Protein AF-A0A0M4TYL7-F1 (afdb_monomer)

Radius of gyration: 11.18 Å; Cα contacts (8 Å, |Δi|>4): 160; chains: 1; bounding box: 22×28×30 Å

Sequence (74 aa):
MAISRSINVEELLQRYAVGDRDFSFINIEGSDELYRANLSGINLSNSSVGEIFMEGSNLSGANFKGTQLGQTCL

Structure (mmCIF, N/CA/C/O backbone):
data_AF-A0A0M4TYL7-F1
#
_entry.id   AF-A0A0M4TYL7-F1
#
loop_
_atom_site.group_PDB
_atom_site.id
_atom_site.type_symbol
_atom_site.label_atom_id
_atom_site.label_alt_id
_atom_site.label_comp_id
_atom_site.label_asym_id
_atom_site.label_entity_id
_atom_site.label_seq_id
_atom_site.pdbx_PDB_ins_code
_atom_site.Cartn_x
_atom_site.Cartn_y
_atom_site.Cartn_z
_atom_site.occupancy
_atom_site.B_iso_or_equiv
_atom_site.auth_seq_id
_atom_site.auth_comp_id
_atom_site.auth_asym_id
_atom_site.auth_atom_id
_atom_site.pdbx_PDB_model_num
ATOM 1 N N . MET A 1 1 ? -1.275 -11.267 19.503 1.00 42.00 1 MET A N 1
ATOM 2 C CA . MET A 1 1 ? -0.403 -10.747 18.431 1.00 42.00 1 MET A CA 1
ATOM 3 C C . MET A 1 1 ? -0.852 -11.402 17.139 1.00 42.00 1 MET A C 1
ATOM 5 O O . MET A 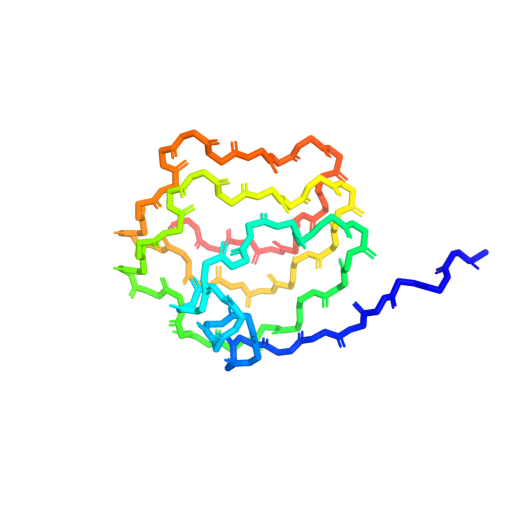1 1 ? -0.666 -12.603 17.000 1.00 42.00 1 MET A O 1
ATOM 9 N N . ALA A 1 2 ? -1.560 -10.674 16.275 1.00 47.34 2 ALA A N 1
ATOM 10 C CA . ALA A 1 2 ? -1.850 -11.170 14.932 1.00 47.34 2 ALA A CA 1
ATOM 11 C C . ALA A 1 2 ? -0.535 -11.148 14.144 1.00 47.34 2 ALA A C 1
ATOM 13 O O . ALA A 1 2 ? 0.213 -10.179 14.243 1.00 47.34 2 ALA A O 1
ATOM 14 N N . ILE A 1 3 ? -0.221 -12.226 13.434 1.00 53.41 3 ILE A N 1
ATOM 15 C CA . ILE A 1 3 ? 0.973 -12.300 12.593 1.00 53.41 3 ILE A CA 1
ATOM 16 C C . ILE A 1 3 ? 0.648 -11.501 11.325 1.00 53.41 3 ILE A C 1
ATOM 18 O O . ILE A 1 3 ? 0.095 -12.057 10.380 1.00 53.41 3 ILE A O 1
ATOM 22 N N . SER A 1 4 ? 0.885 -10.188 11.323 1.00 74.06 4 SER A N 1
ATOM 23 C CA . SER A 1 4 ? 0.811 -9.393 10.095 1.00 74.06 4 SER A CA 1
ATOM 24 C C . SER A 1 4 ? 2.056 -9.667 9.247 1.00 74.06 4 SER A C 1
ATOM 26 O O . SER A 1 4 ? 3.177 -9.697 9.756 1.00 74.06 4 SER A O 1
ATOM 28 N N . ARG A 1 5 ? 1.865 -9.930 7.948 1.00 88.12 5 ARG A N 1
ATOM 29 C CA . ARG A 1 5 ? 2.974 -10.137 7.002 1.00 88.12 5 ARG A CA 1
ATOM 30 C C . ARG A 1 5 ? 3.696 -8.805 6.808 1.00 88.12 5 ARG A C 1
ATOM 32 O O . ARG A 1 5 ? 3.053 -7.843 6.400 1.00 88.12 5 ARG A O 1
ATOM 39 N N . SER A 1 6 ? 5.006 -8.762 7.037 1.00 90.50 6 SER A N 1
ATOM 40 C CA . SER A 1 6 ? 5.832 -7.619 6.629 1.00 90.50 6 SER A CA 1
ATOM 41 C C . SER A 1 6 ? 6.206 -7.721 5.147 1.00 90.50 6 SER A C 1
ATOM 43 O O . SER A 1 6 ? 6.601 -8.794 4.686 1.00 90.50 6 SER A O 1
ATOM 45 N N . ILE A 1 7 ? 6.077 -6.617 4.409 1.00 90.00 7 ILE A N 1
ATOM 46 C CA . ILE A 1 7 ? 6.594 -6.435 3.045 1.00 90.00 7 ILE A CA 1
ATOM 47 C C . ILE A 1 7 ? 7.356 -5.107 2.949 1.00 90.00 7 ILE A C 1
ATOM 49 O O . ILE A 1 7 ? 7.108 -4.188 3.729 1.00 90.00 7 ILE A O 1
ATOM 53 N N . ASN A 1 8 ? 8.266 -4.997 1.985 1.00 88.81 8 ASN A N 1
ATOM 54 C CA . ASN A 1 8 ? 8.935 -3.740 1.648 1.00 88.81 8 ASN A CA 1
ATOM 55 C C . ASN A 1 8 ? 8.207 -3.026 0.491 1.00 88.81 8 ASN A C 1
ATOM 57 O O . ASN A 1 8 ? 7.250 -3.558 -0.085 1.00 88.81 8 ASN A O 1
ATOM 61 N N . VAL A 1 9 ? 8.654 -1.815 0.151 1.00 87.12 9 VAL A N 1
ATOM 62 C CA . VAL A 1 9 ? 8.065 -1.032 -0.946 1.00 87.12 9 VAL A CA 1
ATOM 63 C C . VAL A 1 9 ? 8.237 -1.723 -2.298 1.00 87.12 9 VAL A C 1
ATOM 65 O O . VAL A 1 9 ? 7.300 -1.727 -3.093 1.00 87.1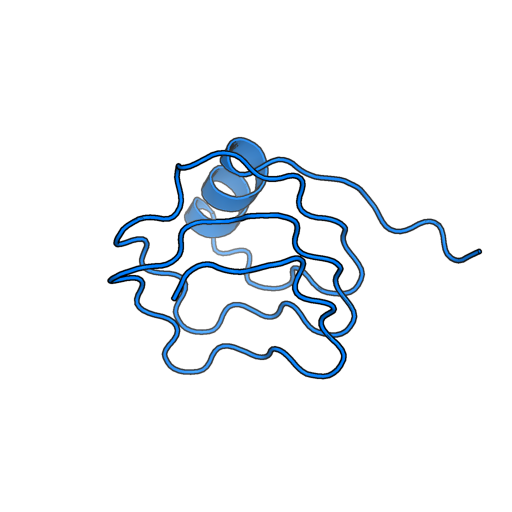2 9 VAL A O 1
ATOM 68 N N . GLU A 1 10 ? 9.379 -2.366 -2.549 1.00 88.44 10 GLU A N 1
ATOM 69 C CA . GLU A 1 10 ? 9.619 -3.090 -3.801 1.00 88.44 10 GLU A CA 1
ATOM 70 C C . GLU A 1 10 ? 8.566 -4.186 -4.039 1.00 88.44 10 GLU A C 1
ATOM 72 O O . GLU A 1 10 ? 7.923 -4.217 -5.088 1.00 88.44 10 GLU A O 1
ATOM 77 N N . GLU A 1 11 ? 8.316 -5.034 -3.042 1.00 91.00 11 GLU A N 1
ATOM 78 C CA . GLU A 1 11 ? 7.287 -6.077 -3.082 1.00 91.00 11 GLU A CA 1
ATOM 79 C C . GLU A 1 11 ? 5.883 -5.479 -3.247 1.00 91.00 11 GLU A C 1
ATOM 81 O O . GLU A 1 11 ? 5.058 -6.012 -3.996 1.00 91.00 11 GLU A O 1
ATOM 86 N N . LEU A 1 12 ? 5.593 -4.356 -2.577 1.00 91.25 12 LEU A N 1
ATOM 87 C CA . LEU A 1 12 ? 4.324 -3.650 -2.751 1.00 91.25 12 LEU A CA 1
ATOM 88 C C . LEU A 1 12 ? 4.138 -3.219 -4.206 1.00 91.25 12 LEU A C 1
ATOM 90 O O . LEU A 1 12 ? 3.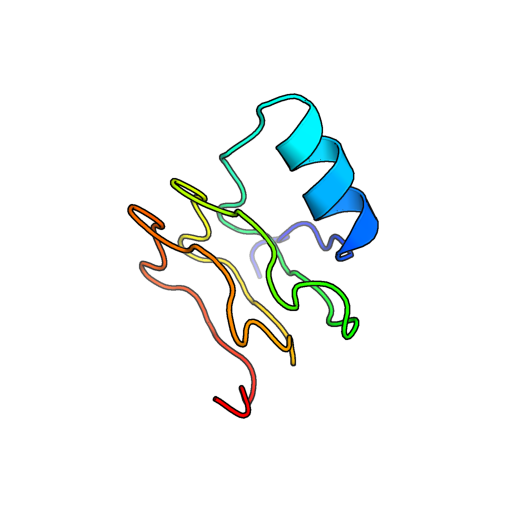087 -3.488 -4.789 1.00 91.25 12 LEU A O 1
ATOM 94 N N . LEU A 1 13 ? 5.151 -2.590 -4.804 1.00 90.19 13 LEU A N 1
ATOM 95 C CA . LEU A 1 13 ? 5.107 -2.117 -6.185 1.00 90.19 13 LEU A CA 1
ATOM 96 C C . LEU A 1 13 ? 5.006 -3.278 -7.178 1.00 90.19 13 LEU A C 1
ATOM 98 O O . LEU A 1 13 ? 4.225 -3.188 -8.124 1.00 90.19 13 LEU A O 1
ATOM 102 N N . GLN A 1 14 ? 5.722 -4.383 -6.950 1.00 92.38 14 GLN A N 1
ATOM 103 C CA . GLN A 1 14 ? 5.639 -5.583 -7.787 1.00 92.38 14 GLN A CA 1
ATOM 104 C C . GLN A 1 14 ? 4.229 -6.185 -7.773 1.00 92.38 14 GLN A C 1
ATOM 106 O O . GLN A 1 14 ? 3.642 -6.426 -8.831 1.00 92.38 14 GLN A O 1
ATOM 111 N N . ARG A 1 15 ? 3.639 -6.368 -6.586 1.00 94.25 15 ARG A N 1
ATOM 112 C CA . ARG A 1 15 ? 2.264 -6.873 -6.445 1.0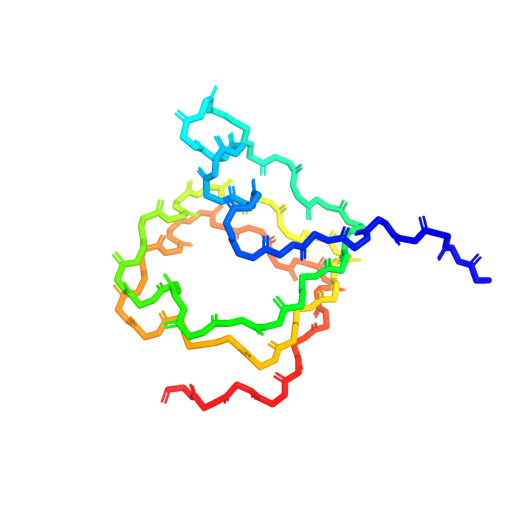0 94.25 15 ARG A CA 1
ATOM 113 C C . ARG A 1 15 ? 1.244 -5.907 -7.042 1.00 94.25 15 ARG A C 1
ATOM 115 O O . ARG A 1 15 ? 0.332 -6.317 -7.759 1.00 94.25 15 ARG A O 1
ATOM 122 N N . TYR A 1 16 ? 1.427 -4.611 -6.812 1.00 93.62 16 TYR A N 1
ATOM 123 C CA . TYR A 1 16 ? 0.547 -3.587 -7.357 1.00 93.62 16 TYR A CA 1
ATOM 124 C C . TYR A 1 16 ? 0.597 -3.543 -8.894 1.00 93.62 16 TYR A C 1
ATOM 126 O O . TYR A 1 16 ? -0.447 -3.409 -9.546 1.00 93.62 16 TYR A O 1
ATOM 134 N N . ALA A 1 17 ? 1.786 -3.718 -9.483 1.00 94.00 17 ALA A N 1
ATOM 135 C CA . ALA A 1 17 ? 2.001 -3.757 -10.928 1.00 94.00 17 ALA A CA 1
ATOM 136 C C . ALA A 1 17 ? 1.283 -4.932 -11.607 1.00 94.00 17 ALA A C 1
ATOM 138 O O . ALA A 1 17 ? 0.816 -4.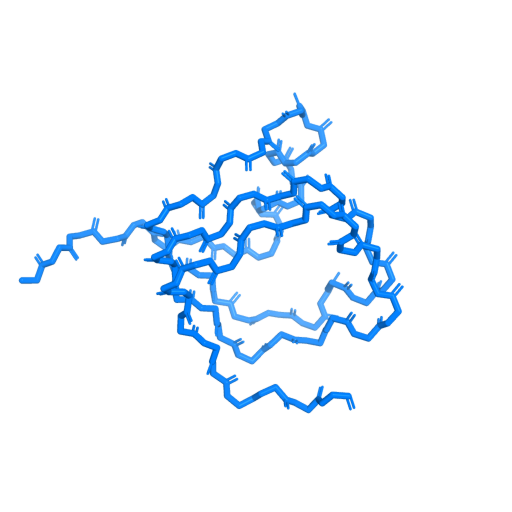785 -12.735 1.00 94.00 17 ALA A O 1
ATOM 139 N N . VAL A 1 18 ? 1.125 -6.065 -10.915 1.00 96.75 18 VAL A N 1
ATOM 140 C CA . VAL A 1 18 ? 0.356 -7.217 -11.424 1.00 96.75 18 VAL A CA 1
ATOM 141 C C . VAL A 1 18 ? -1.147 -7.133 -11.129 1.00 96.75 18 VAL A C 1
ATOM 143 O O . VAL A 1 18 ? -1.888 -8.063 -11.434 1.00 96.75 18 VAL A O 1
ATOM 146 N N . GLY A 1 19 ? -1.620 -6.008 -10.583 1.00 95.62 19 GLY A N 1
ATOM 147 C CA . GLY A 1 19 ? -3.044 -5.747 -10.362 1.00 95.62 19 GLY A CA 1
ATOM 148 C C . GLY A 1 19 ? -3.538 -6.042 -8.949 1.00 95.62 19 GLY A C 1
ATOM 149 O O . GLY A 1 19 ? -4.722 -5.845 -8.683 1.00 95.62 19 GLY A O 1
ATOM 150 N N . ASP A 1 20 ? -2.662 -6.456 -8.033 1.00 96.31 20 ASP A N 1
ATOM 151 C CA . ASP A 1 20 ? -3.048 -6.622 -6.637 1.00 96.31 20 ASP A CA 1
ATOM 152 C C . ASP A 1 20 ? -3.395 -5.263 -6.021 1.00 96.31 20 ASP A C 1
ATOM 154 O O . ASP A 1 20 ? -2.738 -4.246 -6.269 1.00 96.31 20 ASP A O 1
ATOM 158 N N . ARG A 1 21 ? -4.468 -5.229 -5.244 1.00 95.12 21 ARG A N 1
ATOM 159 C CA . ARG A 1 21 ? -4.940 -4.038 -4.534 1.00 95.12 21 ARG A CA 1
ATOM 160 C C . ARG A 1 21 ? -5.203 -4.327 -3.066 1.00 95.12 21 ARG A C 1
ATOM 162 O O . ARG A 1 21 ? -5.434 -3.372 -2.330 1.00 95.12 21 ARG A O 1
ATOM 169 N N . ASP A 1 22 ? -5.159 -5.589 -2.634 1.00 95.25 22 ASP A N 1
ATOM 170 C CA . ASP A 1 22 ? -5.435 -5.957 -1.250 1.00 95.25 22 ASP A CA 1
ATOM 171 C C . ASP A 1 22 ? -4.141 -6.099 -0.448 1.00 95.25 22 ASP A C 1
ATOM 173 O O . ASP A 1 22 ? -3.449 -7.119 -0.448 1.00 95.25 22 ASP A O 1
ATOM 177 N N . PHE A 1 23 ? -3.835 -5.021 0.260 1.00 92.88 23 PHE A N 1
ATOM 178 C CA . PHE A 1 23 ? -2.702 -4.872 1.157 1.00 92.88 23 PHE A CA 1
ATOM 179 C C . PHE A 1 23 ? -3.205 -4.683 2.595 1.00 92.88 23 PHE A C 1
ATOM 181 O O . PHE A 1 23 ? -2.621 -3.926 3.369 1.00 92.88 23 PHE A O 1
ATOM 188 N N . SER A 1 24 ? -4.325 -5.321 2.949 1.00 92.94 24 SER A N 1
ATOM 189 C CA . SER A 1 24 ? -4.892 -5.269 4.296 1.00 92.94 24 SER A CA 1
ATOM 190 C C . SER A 1 24 ? -4.131 -6.160 5.284 1.00 92.94 24 SER A C 1
ATOM 192 O O . SER A 1 24 ? -3.605 -7.211 4.922 1.00 92.94 24 SER A O 1
ATOM 194 N N . PHE A 1 25 ? -4.083 -5.744 6.555 1.00 92.56 25 PHE A N 1
ATOM 195 C CA . PHE A 1 25 ? -3.425 -6.474 7.653 1.00 92.56 25 PHE A CA 1
ATOM 196 C C . PHE A 1 25 ? -1.928 -6.778 7.440 1.00 92.56 25 PHE A C 1
ATOM 198 O O . PHE A 1 25 ? -1.406 -7.761 7.978 1.00 92.56 25 PHE A O 1
ATOM 205 N N . ILE A 1 26 ? -1.220 -5.946 6.676 1.00 90.88 26 ILE A N 1
ATOM 206 C CA . ILE A 1 26 ? 0.227 -6.088 6.461 1.00 90.88 26 ILE A CA 1
ATOM 207 C C . ILE A 1 26 ? 1.007 -5.029 7.235 1.00 90.88 26 ILE A C 1
ATOM 209 O O . ILE A 1 26 ? 0.467 -3.987 7.604 1.00 90.88 26 ILE A O 1
ATOM 213 N N . ASN A 1 27 ? 2.298 -5.270 7.426 1.00 89.62 27 ASN A N 1
ATOM 214 C CA . ASN A 1 27 ? 3.234 -4.227 7.816 1.00 89.62 27 ASN A CA 1
ATOM 215 C C . ASN A 1 27 ? 4.040 -3.823 6.580 1.00 89.62 27 ASN A C 1
ATOM 217 O O . ASN A 1 27 ? 4.583 -4.685 5.892 1.00 89.62 27 ASN A O 1
ATOM 221 N N . ILE A 1 28 ? 4.111 -2.531 6.292 1.00 86.38 28 ILE A N 1
ATOM 222 C CA . ILE A 1 28 ? 4.981 -1.984 5.257 1.00 86.38 28 ILE A CA 1
ATOM 223 C C . ILE A 1 28 ? 6.129 -1.288 5.969 1.00 86.38 28 ILE A C 1
ATOM 225 O O . ILE A 1 28 ? 5.918 -0.307 6.686 1.00 86.38 28 ILE A O 1
ATOM 229 N N . GLU A 1 29 ? 7.331 -1.819 5.790 1.00 80.00 29 GLU A N 1
ATOM 230 C CA . GLU A 1 29 ? 8.552 -1.191 6.286 1.00 80.00 29 GLU A CA 1
ATOM 231 C C . GLU A 1 29 ? 9.024 -0.141 5.275 1.00 80.00 29 GLU A C 1
ATOM 233 O O . GLU A 1 29 ? 8.961 -0.357 4.062 1.00 80.00 29 GLU A O 1
ATOM 238 N N . GLY A 1 30 ? 9.400 1.031 5.790 1.00 68.69 30 GLY A N 1
ATOM 239 C CA . GLY A 1 30 ? 9.639 2.220 4.983 1.00 68.69 30 GLY A CA 1
ATOM 240 C C . GLY A 1 30 ? 10.924 2.154 4.162 1.00 68.69 30 GLY A C 1
ATOM 241 O O . GLY A 1 30 ? 11.992 1.835 4.681 1.00 68.69 30 GLY A O 1
ATOM 242 N N . SER A 1 31 ? 10.803 2.515 2.890 1.00 60.31 31 SER A N 1
ATOM 243 C CA . SER A 1 31 ? 11.871 3.044 2.043 1.00 60.31 31 SER A CA 1
ATOM 244 C C . SER A 1 31 ? 11.273 4.203 1.239 1.00 60.31 31 SER A C 1
ATOM 246 O O . SER A 1 31 ? 10.072 4.211 0.960 1.00 60.31 31 SER A O 1
ATOM 248 N N . ASP A 1 32 ? 12.078 5.212 0.910 1.00 65.62 32 ASP A N 1
ATOM 249 C CA . ASP A 1 32 ?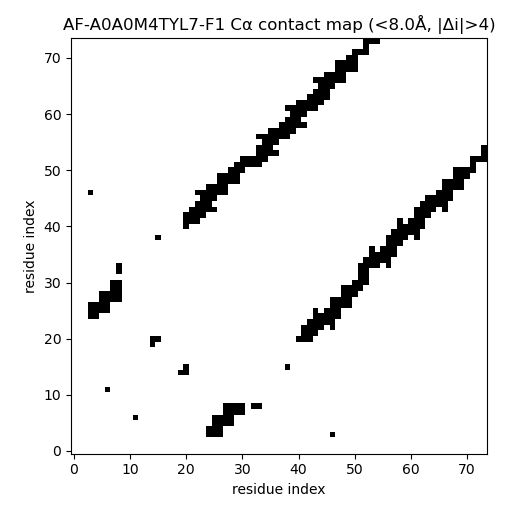 11.684 6.530 0.370 1.00 65.62 32 ASP A CA 1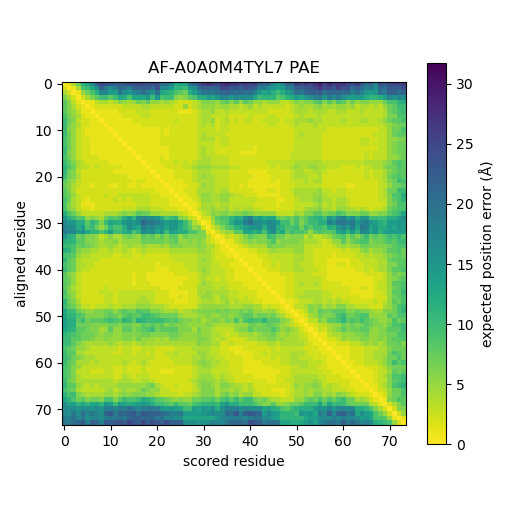
ATOM 250 C C . ASP A 1 32 ? 11.046 6.517 -1.048 1.00 65.62 32 ASP A C 1
ATOM 252 O O . ASP A 1 32 ? 11.115 7.487 -1.800 1.00 65.62 32 ASP A O 1
ATOM 256 N N . GLU A 1 33 ? 10.433 5.409 -1.460 1.00 66.81 33 GLU A N 1
ATOM 257 C CA . GLU A 1 33 ? 10.222 5.042 -2.865 1.00 66.81 33 GLU A CA 1
ATOM 258 C C . GLU A 1 33 ? 8.776 5.195 -3.359 1.00 66.81 33 GLU A C 1
ATOM 260 O O . GLU A 1 33 ? 8.499 4.923 -4.527 1.00 66.81 33 GLU A O 1
ATOM 265 N N . LEU A 1 34 ? 7.838 5.656 -2.522 1.00 74.00 34 LEU A N 1
ATOM 266 C CA . LEU A 1 34 ? 6.456 5.904 -2.963 1.00 74.00 34 LEU A CA 1
ATOM 267 C C . LEU A 1 34 ? 6.213 7.323 -3.488 1.00 74.00 34 LEU A C 1
ATOM 269 O O . LEU A 1 34 ? 5.087 7.633 -3.872 1.00 74.00 34 LEU A O 1
ATOM 273 N N . TYR A 1 35 ? 7.239 8.172 -3.585 1.00 75.50 35 TYR A N 1
ATOM 274 C CA . TYR A 1 35 ? 7.098 9.515 -4.148 1.00 75.50 35 TYR A CA 1
ATOM 275 C C . TYR A 1 35 ? 6.470 9.473 -5.551 1.00 75.50 35 TYR A C 1
AT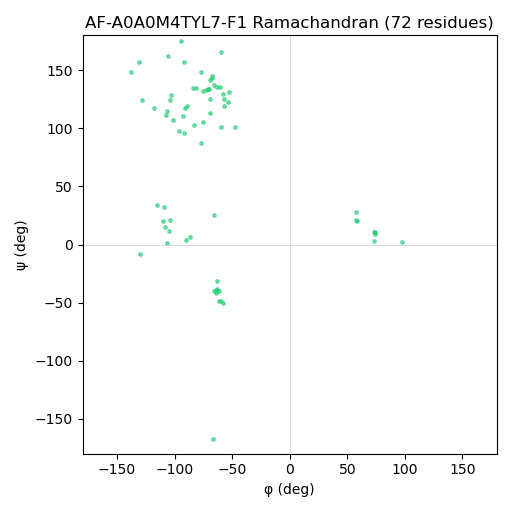OM 277 O O . TYR A 1 35 ? 6.990 8.835 -6.469 1.00 75.50 35 TYR A O 1
ATOM 285 N N . ARG A 1 36 ? 5.342 10.176 -5.728 1.00 79.94 36 ARG A N 1
ATOM 286 C CA . ARG A 1 36 ? 4.555 10.215 -6.981 1.00 79.94 36 ARG A CA 1
ATOM 287 C C . ARG A 1 36 ? 4.037 8.861 -7.490 1.00 79.94 36 ARG A C 1
ATOM 289 O O . ARG A 1 36 ? 3.666 8.757 -8.663 1.00 79.94 36 ARG A O 1
ATOM 296 N N . ALA A 1 37 ? 3.952 7.836 -6.644 1.00 85.12 37 ALA A N 1
ATOM 297 C CA . ALA A 1 37 ? 3.391 6.550 -7.046 1.00 85.12 37 ALA A CA 1
ATOM 298 C C . ALA A 1 37 ? 1.880 6.658 -7.331 1.00 85.12 37 ALA A C 1
ATOM 300 O O . ALA A 1 37 ? 1.138 7.363 -6.642 1.00 85.12 37 ALA A O 1
ATOM 301 N N . ASN A 1 38 ? 1.384 5.933 -8.339 1.00 89.50 38 ASN A N 1
ATOM 302 C CA . ASN A 1 38 ? 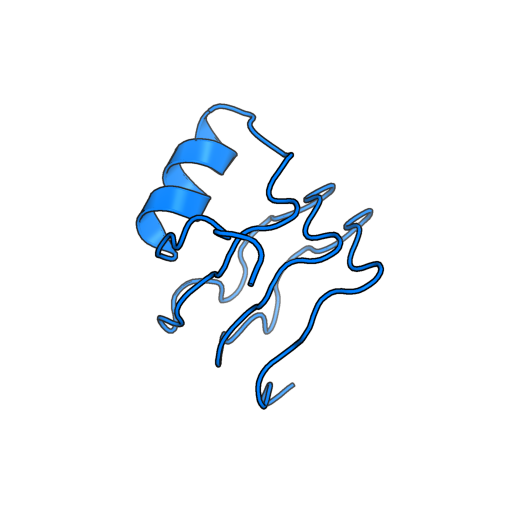-0.058 5.794 -8.551 1.00 89.50 38 ASN A CA 1
ATOM 303 C C . ASN A 1 38 ? -0.582 4.555 -7.821 1.00 89.50 38 ASN A C 1
ATOM 305 O O . ASN A 1 38 ? -0.562 3.458 -8.373 1.00 89.50 38 ASN A O 1
ATOM 309 N N . LEU A 1 39 ? -1.095 4.762 -6.610 1.00 90.06 39 LEU A N 1
ATOM 310 C CA . LEU A 1 39 ? -1.663 3.736 -5.734 1.00 90.06 39 LEU A CA 1
ATOM 311 C C . LEU A 1 39 ? -3.194 3.879 -5.616 1.00 90.06 39 LEU A C 1
ATOM 313 O O . LEU A 1 39 ? -3.792 3.606 -4.573 1.00 90.06 39 LEU A O 1
ATOM 317 N N . SER A 1 40 ? -3.844 4.346 -6.685 1.00 94.19 40 SER A N 1
ATOM 318 C CA . SER A 1 40 ? -5.299 4.509 -6.717 1.00 94.19 40 SER A CA 1
ATOM 319 C C . SER A 1 40 ? -6.044 3.193 -6.454 1.00 94.19 40 SER A C 1
ATOM 321 O O . SER A 1 40 ? -5.795 2.154 -7.066 1.00 94.19 40 SER A O 1
ATOM 323 N N . GLY A 1 41 ? -6.992 3.241 -5.518 1.00 95.38 41 GLY A N 1
ATOM 324 C CA . GLY A 1 41 ? -7.766 2.074 -5.098 1.00 95.38 41 GLY A CA 1
ATOM 325 C C . GLY A 1 41 ? -7.013 1.072 -4.218 1.00 95.38 41 GLY A C 1
ATOM 326 O O . GLY A 1 41 ? -7.532 -0.021 -4.002 1.00 95.38 41 GLY A O 1
ATOM 327 N N . ILE A 1 42 ? -5.813 1.394 -3.716 1.00 94.44 42 ILE A N 1
ATOM 328 C CA . ILE A 1 42 ? -5.096 0.499 -2.797 1.00 94.44 42 ILE A CA 1
ATOM 329 C C . ILE A 1 42 ? -5.885 0.299 -1.493 1.00 94.44 42 ILE A C 1
ATOM 331 O O . ILE A 1 42 ? -6.389 1.255 -0.901 1.00 94.44 42 ILE A O 1
ATOM 335 N N . ASN A 1 43 ? -5.987 -0.940 -1.016 1.00 95.38 43 ASN A N 1
ATOM 336 C CA . ASN A 1 43 ? -6.573 -1.261 0.279 1.00 95.38 43 ASN A CA 1
ATOM 337 C C . ASN A 1 43 ? -5.474 -1.525 1.310 1.00 95.38 43 ASN A C 1
ATOM 339 O O . ASN A 1 43 ? -4.859 -2.581 1.281 1.00 95.38 43 ASN A O 1
ATOM 343 N N . LEU A 1 44 ? -5.269 -0.597 2.242 1.00 91.75 44 LEU A N 1
ATOM 344 C CA . LEU A 1 44 ? -4.309 -0.693 3.347 1.00 91.75 44 LEU A CA 1
ATOM 345 C C . LEU A 1 44 ? -5.007 -0.860 4.705 1.00 91.75 44 LEU A C 1
ATOM 347 O O . LEU A 1 44 ? -4.434 -0.575 5.753 1.00 91.75 44 LEU A O 1
ATOM 351 N N . SER A 1 45 ? -6.268 -1.303 4.719 1.00 93.06 45 SER A N 1
ATOM 352 C CA . SER A 1 45 ? -7.040 -1.361 5.958 1.00 93.06 45 SER A CA 1
ATOM 353 C C . SER A 1 45 ? -6.399 -2.270 7.011 1.00 93.06 45 SER A C 1
ATOM 355 O O . SER A 1 45 ? -6.025 -3.404 6.709 1.00 93.06 45 SER A O 1
ATOM 357 N N . ASN A 1 46 ? -6.359 -1.800 8.258 1.00 92.31 46 ASN A N 1
ATOM 358 C CA . ASN A 1 46 ? -5.736 -2.473 9.405 1.00 92.31 46 ASN A CA 1
ATOM 359 C C . ASN A 1 46 ? -4.241 -2.794 9.223 1.00 92.31 46 ASN A C 1
ATOM 361 O O . ASN A 1 46 ? -3.724 -3.685 9.897 1.00 92.31 46 ASN A O 1
ATOM 365 N N . SER A 1 47 ? -3.558 -2.096 8.316 1.00 90.25 47 SER A N 1
ATOM 366 C CA . SER A 1 47 ? -2.124 -2.264 8.077 1.00 90.25 47 SER A CA 1
ATOM 367 C C . SER A 1 47 ? -1.298 -1.303 8.932 1.00 90.25 47 SER A C 1
ATOM 369 O O . SER A 1 47 ? -1.787 -0.264 9.374 1.00 90.25 47 SER A O 1
ATOM 371 N N . SER A 1 48 ? -0.035 -1.638 9.172 1.00 88.50 48 SER A N 1
ATOM 372 C CA . SER A 1 48 ? 0.942 -0.723 9.763 1.00 88.50 48 SER A CA 1
ATOM 373 C C . SER A 1 48 ? 1.868 -0.233 8.664 1.00 88.50 48 SER A C 1
ATOM 375 O O . SER A 1 48 ? 2.481 -1.040 7.975 1.00 88.50 48 SER A O 1
ATOM 377 N N . VAL A 1 49 ? 1.980 1.073 8.486 1.00 82.50 49 VAL A N 1
ATOM 378 C CA . VAL A 1 49 ? 2.816 1.686 7.455 1.00 82.50 49 VAL A CA 1
ATOM 379 C C . VAL A 1 49 ? 3.871 2.518 8.168 1.00 82.50 49 VAL A C 1
ATOM 381 O O . VAL A 1 49 ? 3.518 3.419 8.926 1.00 82.50 49 VAL A O 1
ATOM 384 N N . GLY A 1 50 ? 5.146 2.170 7.992 1.00 77.50 50 GLY A N 1
ATOM 385 C CA . GLY A 1 50 ? 6.275 2.900 8.574 1.00 77.50 50 GLY A CA 1
ATOM 386 C C . GLY A 1 50 ? 6.446 4.307 7.991 1.00 77.50 50 GLY A C 1
ATOM 387 O O . GLY A 1 50 ? 5.566 4.820 7.303 1.00 77.50 50 GLY A O 1
ATOM 388 N N . GLU A 1 51 ? 7.587 4.938 8.264 1.00 72.19 51 GLU A N 1
ATOM 389 C CA . GLU A 1 51 ? 7.963 6.219 7.650 1.00 72.19 51 GLU A CA 1
ATOM 390 C C . GLU A 1 51 ? 8.031 6.051 6.123 1.00 72.19 51 GLU A C 1
ATOM 392 O O . GLU A 1 51 ? 8.969 5.462 5.594 1.00 72.19 51 GLU A O 1
ATOM 397 N N . ILE A 1 52 ? 6.995 6.501 5.410 1.00 72.44 52 ILE A N 1
ATOM 398 C CA . ILE A 1 52 ? 6.938 6.444 3.949 1.00 72.44 52 ILE A CA 1
ATOM 399 C C . ILE A 1 52 ? 6.606 7.826 3.412 1.00 72.44 52 ILE A C 1
ATOM 401 O O . ILE A 1 52 ? 5.558 8.397 3.724 1.00 72.44 52 ILE A O 1
ATOM 405 N N . PHE A 1 53 ? 7.470 8.325 2.534 1.00 72.56 53 PHE A N 1
ATOM 406 C CA . PHE A 1 53 ? 7.204 9.526 1.757 1.00 72.56 53 PHE A CA 1
ATOM 407 C C . PHE A 1 53 ? 6.211 9.205 0.640 1.00 72.56 53 PHE A C 1
ATOM 409 O O . PHE A 1 53 ? 6.548 8.573 -0.361 1.00 72.56 53 PHE A O 1
ATOM 416 N N . MET A 1 54 ? 4.964 9.641 0.822 1.00 72.19 54 MET A N 1
ATOM 417 C CA . MET A 1 54 ? 3.897 9.511 -0.178 1.00 72.19 54 MET A CA 1
ATOM 418 C C . MET A 1 54 ? 3.587 10.838 -0.882 1.00 72.19 54 MET A C 1
ATOM 420 O O . MET A 1 54 ? 2.578 10.928 -1.585 1.00 72.19 54 MET A O 1
ATOM 424 N N . GLU A 1 55 ? 4.425 11.866 -0.721 1.00 77.88 55 GLU A N 1
ATOM 425 C CA . GLU A 1 55 ? 4.210 13.168 -1.357 1.00 77.88 55 GLU A CA 1
ATOM 426 C C . GLU A 1 55 ? 4.005 13.001 -2.877 1.00 77.88 55 GLU A C 1
ATOM 428 O O . GLU A 1 55 ? 4.722 12.270 -3.569 1.00 77.88 55 GLU A O 1
ATOM 433 N N . GLY A 1 56 ? 2.955 13.636 -3.403 1.00 79.06 56 GLY A N 1
ATOM 434 C CA . GLY A 1 56 ? 2.592 13.566 -4.819 1.00 79.06 56 GLY A CA 1
ATOM 435 C C . GLY A 1 56 ? 1.986 12.236 -5.289 1.00 79.06 56 GLY A C 1
ATOM 436 O O . GLY A 1 56 ? 1.709 12.107 -6.482 1.00 79.06 56 GLY A O 1
ATOM 437 N N . SER A 1 57 ? 1.767 11.256 -4.407 1.00 85.88 57 SER A N 1
ATOM 438 C CA . SER A 1 57 ? 1.140 9.980 -4.776 1.00 85.88 57 SER A CA 1
ATOM 439 C C . SER A 1 57 ? -0.335 10.149 -5.125 1.00 85.88 57 SER A C 1
ATOM 441 O O . SER A 1 57 ? -1.074 10.869 -4.453 1.00 85.88 57 SER A O 1
ATOM 443 N N . ASN A 1 58 ? -0.809 9.414 -6.131 1.00 89.69 58 ASN A N 1
ATOM 444 C CA . ASN A 1 58 ? -2.243 9.302 -6.378 1.00 89.69 58 ASN A CA 1
ATOM 445 C C . ASN A 1 58 ? -2.841 8.217 -5.472 1.00 89.69 58 ASN A C 1
ATOM 447 O O . ASN A 1 58 ? -2.721 7.031 -5.767 1.00 89.69 58 ASN A O 1
ATOM 451 N N . LEU A 1 59 ? -3.516 8.640 -4.403 1.00 88.81 59 LEU A N 1
ATOM 452 C CA . LEU A 1 59 ? -4.241 7.780 -3.457 1.00 88.81 59 LEU A CA 1
ATOM 453 C C . LEU A 1 59 ? -5.767 7.833 -3.653 1.00 88.81 59 LEU A C 1
ATOM 455 O O . LEU A 1 59 ? -6.533 7.522 -2.740 1.00 88.81 59 LEU A O 1
ATOM 459 N N . SER A 1 60 ? -6.242 8.244 -4.834 1.00 92.94 60 SER A N 1
ATOM 460 C CA . SER A 1 60 ? -7.680 8.329 -5.114 1.00 92.94 60 SER A CA 1
ATOM 461 C C . SER A 1 60 ? -8.355 6.970 -4.902 1.00 92.94 60 SER A C 1
ATOM 463 O O . SER A 1 60 ? -7.947 5.972 -5.494 1.00 92.94 60 SER A O 1
ATOM 465 N N . GLY A 1 61 ? -9.390 6.924 -4.060 1.00 93.31 61 GLY A N 1
ATOM 466 C CA . GLY A 1 61 ? -10.123 5.691 -3.750 1.00 93.31 61 GLY A CA 1
ATOM 467 C C . GLY A 1 61 ? -9.384 4.700 -2.843 1.00 93.31 61 GLY A C 1
ATOM 468 O O . GLY A 1 61 ? -9.860 3.579 -2.683 1.00 93.31 61 GLY A O 1
ATOM 469 N N . ALA A 1 62 ? -8.244 5.078 -2.260 1.00 92.00 62 ALA A N 1
ATOM 470 C CA . ALA A 1 62 ? -7.530 4.232 -1.313 1.00 92.00 62 ALA A CA 1
ATOM 471 C C . ALA A 1 62 ? -8.314 4.041 -0.001 1.00 92.00 62 ALA A C 1
ATOM 473 O O . ALA A 1 62 ? -8.983 4.956 0.487 1.00 92.00 62 ALA A O 1
ATOM 474 N N . ASN A 1 63 ? -8.206 2.854 0.594 1.00 93.25 63 ASN A N 1
ATOM 475 C CA . ASN A 1 63 ? -8.814 2.530 1.880 1.00 93.25 63 ASN A CA 1
ATOM 476 C C . ASN A 1 63 ? -7.751 2.443 2.979 1.00 93.25 63 ASN A C 1
ATOM 478 O O . ASN A 1 63 ? -6.976 1.493 3.023 1.00 93.25 63 ASN A O 1
ATOM 482 N N . PHE A 1 64 ? -7.785 3.397 3.910 1.00 88.81 64 PHE A N 1
ATOM 483 C CA . PHE A 1 64 ? -6.882 3.460 5.062 1.00 88.81 64 PHE A CA 1
ATOM 484 C C . PHE A 1 64 ? -7.560 3.126 6.398 1.00 88.81 64 PHE A C 1
ATOM 486 O O . PHE A 1 64 ? -7.016 3.426 7.463 1.00 88.81 64 PHE A O 1
ATOM 493 N N . LYS A 1 65 ? -8.754 2.523 6.398 1.00 92.69 65 LYS A N 1
ATOM 494 C CA . LYS A 1 65 ? -9.496 2.261 7.638 1.00 92.69 65 LYS A CA 1
ATOM 495 C C . LYS A 1 65 ? -8.672 1.417 8.619 1.00 92.69 65 LYS A C 1
ATOM 497 O O . LYS A 1 65 ? -8.337 0.277 8.322 1.00 92.69 65 LYS A O 1
ATOM 502 N N . GLY A 1 66 ? -8.390 1.961 9.803 1.00 87.81 66 GLY A N 1
ATOM 503 C CA . GLY A 1 66 ? -7.618 1.265 10.841 1.00 87.81 66 GLY A CA 1
ATOM 504 C C . GLY A 1 66 ? -6.118 1.154 10.552 1.00 87.81 66 GLY A C 1
ATOM 505 O O . GLY A 1 66 ? -5.435 0.415 11.253 1.00 87.81 66 GLY A O 1
ATOM 506 N N . THR A 1 67 ? -5.609 1.859 9.537 1.00 87.44 67 THR A N 1
ATOM 507 C CA . THR A 1 67 ? -4.171 1.893 9.236 1.00 87.44 67 THR A CA 1
ATOM 508 C C . THR A 1 67 ? -3.438 2.669 10.321 1.00 87.44 67 THR A C 1
ATOM 510 O O . THR A 1 67 ? -3.862 3.766 10.689 1.00 87.44 67 THR A O 1
ATOM 513 N N . GLN A 1 68 ? -2.332 2.125 10.812 1.00 85.19 68 GLN A N 1
ATOM 514 C CA . GLN A 1 68 ? -1.404 2.846 11.675 1.00 85.19 68 GLN A CA 1
ATOM 515 C C . GLN A 1 68 ? -0.324 3.465 10.797 1.00 85.19 68 GLN A C 1
ATOM 517 O O . GLN A 1 68 ? 0.472 2.747 10.198 1.00 85.19 68 GLN A O 1
ATOM 522 N N . LEU A 1 69 ? -0.329 4.791 10.688 1.00 72.81 69 LEU A N 1
ATOM 523 C CA . LEU A 1 69 ? 0.728 5.538 10.020 1.00 72.81 69 LEU A CA 1
ATOM 524 C C . LEU A 1 69 ? 1.799 5.870 11.068 1.00 72.81 69 LEU A C 1
ATOM 526 O O . LEU A 1 69 ? 1.502 6.538 12.063 1.00 72.81 69 LEU A O 1
ATOM 530 N N . GLY A 1 70 ? 3.028 5.389 10.864 1.00 66.50 70 GLY A N 1
ATOM 531 C CA . GLY A 1 70 ? 4.216 5.935 11.524 1.00 66.50 70 GLY A CA 1
ATOM 532 C C . GLY A 1 70 ? 4.380 7.410 11.151 1.00 66.50 70 GLY A C 1
ATOM 533 O O . GLY A 1 70 ? 3.696 7.877 10.247 1.00 66.50 70 GLY A O 1
ATOM 534 N N . GLN A 1 71 ? 5.222 8.169 11.856 1.00 54.78 71 GLN A N 1
ATOM 535 C CA . GLN A 1 71 ? 5.400 9.609 11.614 1.00 54.78 71 GLN A CA 1
ATOM 536 C C . GLN A 1 71 ? 5.589 9.907 10.115 1.00 54.78 71 GLN A C 1
ATOM 538 O O . GLN A 1 71 ? 6.656 9.692 9.555 1.00 54.78 71 GLN A O 1
ATOM 543 N N . THR A 1 72 ? 4.534 10.378 9.449 1.00 47.09 72 THR A N 1
ATOM 544 C CA . THR A 1 72 ? 4.602 10.784 8.045 1.00 47.09 72 THR A CA 1
ATOM 545 C C . THR A 1 72 ? 4.951 12.264 8.053 1.00 47.09 72 THR A C 1
ATOM 547 O O . THR A 1 72 ? 4.161 13.069 8.553 1.00 47.09 72 THR A O 1
ATOM 550 N N . CYS A 1 73 ? 6.099 12.647 7.504 1.00 45.81 73 CYS A N 1
ATOM 551 C CA . CYS A 1 73 ? 6.240 14.010 7.004 1.00 45.81 73 CYS A CA 1
ATOM 552 C C . CYS A 1 73 ? 5.330 14.122 5.771 1.00 45.81 73 CYS A C 1
ATOM 554 O O . CYS A 1 73 ? 5.529 13.394 4.800 1.00 45.81 73 CYS A O 1
ATOM 556 N N . LEU A 1 74 ? 4.279 14.943 5.887 1.00 43.06 74 LEU A N 1
ATOM 557 C CA . LEU A 1 74 ? 3.331 15.258 4.810 1.00 43.06 74 LEU A CA 1
ATOM 558 C C . LEU A 1 74 ? 3.974 16.130 3.733 1.00 43.06 74 LEU A C 1
ATOM 560 O O . LEU A 1 74 ? 4.757 17.029 4.120 1.00 43.06 74 LEU A O 1
#

Mean predicted aligned error: 5.53 Å

pLDDT: mean 82.51, std 14.25, range [42.0, 96.75]

Organism: NCBI:txid224013

InterPro domains:
  IPR001646 Pentapeptide repeat [PF00805] (37-74)

Nearest PDB structures (foldseek):
  2j8i-assembly1_A  TM=8.315E-01  e=2.493E-03  Nostoc punctiforme
  2j8k-assembly1_A  TM=8.424E-01  e=1.385E-02  Nostoc punctiforme
  2j8i-assembly2_B  TM=6.709E-01  e=1.380E-03  Nostoc punctiforme
  2xt2-assembly1_B  TM=6.905E-01  e=1.039E+00  Xanthomonas albilineans
  2o6w-assembly1_A  TM=4.502E-01  e=2.104E-01  Cyanothece

Secondary structure (DSSP, 8-state):
---PEEE-HHHHHHHHHTT--B-TTEEE---STTTT-B-TT-B-TT-EE-S---TT-B-TT-B-TT-EE-----

Solvent-accessible surface area (backbone atoms only — not comparable to full-atom values): 4044 Å² total; per-residue (Å²): 133,81,88,51,54,74,42,47,56,68,59,49,50,56,44,43,74,77,68,52,39,84,47,52,43,26,32,37,50,56,52,82,75,39,54,55,36,82,46,57,48,30,27,34,32,51,10,40,35,37,53,42,41,50,57,77,35,41,55,60,76,43,38,58,60,72,42,45,74,39,81,58,74,122

Foldseek 3Di:
DPPAAEDEPVVVVVCVVVPDQEQESHEYDEDAPLDLAANDLHEHALYEYAAYANHNYNPHNYHCHNYHYHDYPD